Protein AF-A0A7K1B6E8-F1 (afdb_monomer)

Secondary structure (DSSP, 8-state):
---------EE-TTT--EEEE-SSSEEEEE-TTS-EEEEETTS-EEEES-----HHHHHHHTS--PPPTT---GGGTTS---

Solvent-accessible surface area (backbone atoms only — not comparable to full-atom values): 5200 Å² total; per-residue (Å²): 137,82,76,75,71,83,76,81,54,50,66,40,92,82,79,53,27,37,38,31,67,71,80,84,71,33,28,39,38,33,42,81,87,69,50,34,17,34,22,38,32,77,36,48,69,76,47,70,78,42,77,77,68,63,32,66,57,29,34,59,68,59,44,85,87,74,78,58,85,88,70,65,79,80,79,78,79,85,78,82,85,130

Mean predicted aligned error: 10.04 Å

Foldseek 3Di:
DDPPPPFDWDADPPQRWTWTDPPPLWIWTAGPVGWIWIAHLQQCTDDTDDRGDDSVSSVVNSDDPDDDPVPDPPPPPPPPDD

Radius of gyration: 17.8 Å; Cα contacts (8 Å, |Δi|>4): 130; chains: 1; bounding box: 36×51×34 Å

Nearest PDB structures (foldseek):
  4by2-assembly2_B  TM=6.864E-01  e=2.528E+00  Drosophila melanogaster
  4by2-assembly1_A  TM=6.792E-01  e=3.437E+00  Drosophila melanogaster
  4mpz-assembly1_A  TM=6.923E-01  e=4.672E+00  Drosophila melanogaster
  7sqc-assembly1_9D  TM=4.827E-01  e=1.210E+00  Chlamydomonas reinhardtii
  4bxr-assembly2_B  TM=5.469E-01  e=4.672E+00  Danio rerio

Structure (mmCIF, N/CA/C/O backbone):
data_AF-A0A7K1B6E8-F1
#
_entry.id   AF-A0A7K1B6E8-F1
#
loop_
_atom_site.group_PDB
_atom_site.id
_atom_site.type_symbol
_atom_site.label_atom_id
_atom_site.label_alt_id
_atom_site.label_comp_id
_atom_site.label_asym_id
_atom_site.label_entity_id
_atom_site.label_seq_id
_atom_site.pdbx_PDB_ins_code
_atom_site.Cartn_x
_atom_site.Cartn_y
_atom_site.Cartn_z
_atom_site.occupancy
_atom_site.B_iso_or_equiv
_atom_site.auth_seq_id
_atom_site.auth_comp_id
_atom_site.auth_asym_id
_atom_site.auth_atom_id
_atom_site.pdbx_PDB_model_num
ATOM 1 N N . MET A 1 1 ? -13.619 -25.591 -4.229 1.00 39.03 1 MET A N 1
ATOM 2 C CA . MET A 1 1 ? -12.199 -25.994 -4.068 1.00 39.03 1 MET A CA 1
ATOM 3 C C . MET A 1 1 ? -11.443 -24.692 -4.067 1.00 39.03 1 MET A C 1
ATOM 5 O O . MET A 1 1 ? -10.924 -24.263 -5.089 1.00 39.03 1 MET A O 1
ATOM 9 N N . ASP A 1 2 ? -11.548 -24.005 -2.944 1.00 40.19 2 ASP A N 1
ATOM 10 C CA . ASP A 1 2 ? -11.232 -22.595 -2.833 1.00 40.19 2 ASP A CA 1
ATOM 11 C C . ASP A 1 2 ? -9.802 -22.547 -2.328 1.00 40.19 2 ASP A C 1
ATOM 13 O O . ASP A 1 2 ? -9.507 -22.827 -1.168 1.00 40.19 2 ASP A O 1
ATOM 17 N N . GLY A 1 3 ? -8.892 -22.385 -3.287 1.00 41.16 3 GLY A N 1
ATOM 18 C CA . GLY A 1 3 ? -7.489 -22.168 -3.004 1.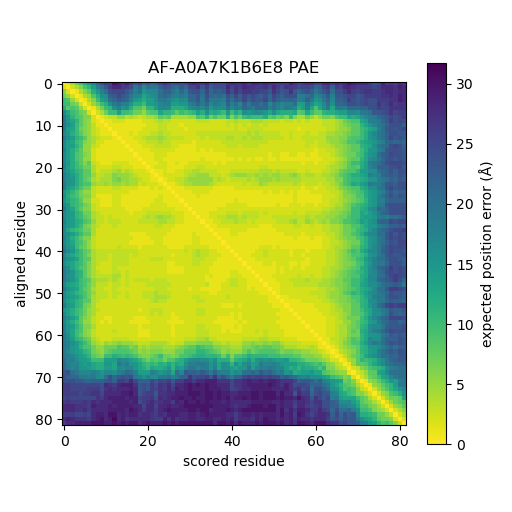00 41.16 3 GLY A CA 1
ATOM 19 C C . GLY A 1 3 ? -7.373 -20.847 -2.271 1.00 41.16 3 GLY A C 1
ATOM 20 O O . GLY A 1 3 ? -7.339 -19.802 -2.913 1.00 41.16 3 GLY A O 1
ATOM 21 N N . GLU A 1 4 ? -7.341 -20.917 -0.943 1.00 46.59 4 GLU A N 1
ATOM 22 C CA . GLU A 1 4 ? -6.849 -19.871 -0.056 1.00 46.59 4 GLU A CA 1
ATOM 23 C C . GLU A 1 4 ? -5.473 -19.468 -0.596 1.00 46.59 4 GLU A C 1
ATOM 25 O O . GLU A 1 4 ? -4.466 -20.145 -0.358 1.00 46.59 4 GLU A O 1
ATOM 30 N N . ALA A 1 5 ? -5.439 -18.437 -1.441 1.00 51.31 5 ALA A N 1
ATOM 31 C CA . ALA A 1 5 ? -4.196 -17.867 -1.909 1.00 51.31 5 ALA A CA 1
ATOM 32 C C . ALA A 1 5 ? -3.420 -17.526 -0.641 1.00 51.31 5 ALA A C 1
ATOM 34 O O . ALA A 1 5 ? -3.883 -16.719 0.161 1.00 51.31 5 ALA A O 1
ATOM 35 N N . LEU A 1 6 ? -2.293 -18.205 -0.418 1.00 51.19 6 LEU A N 1
ATOM 36 C CA . LEU A 1 6 ? -1.395 -17.930 0.694 1.00 51.19 6 LEU A CA 1
ATOM 37 C C . LEU A 1 6 ? -0.828 -16.521 0.468 1.00 51.19 6 LEU A C 1
ATOM 39 O O . LEU A 1 6 ? 0.255 -16.352 -0.094 1.00 51.19 6 LEU A O 1
ATOM 43 N N . MET A 1 7 ? -1.615 -15.503 0.813 1.00 56.28 7 MET A N 1
ATOM 44 C CA . MET A 1 7 ? -1.278 -14.097 0.676 1.00 56.28 7 MET A CA 1
ATOM 45 C C . MET A 1 7 ? -0.242 -13.779 1.751 1.00 56.28 7 MET A C 1
ATOM 47 O O 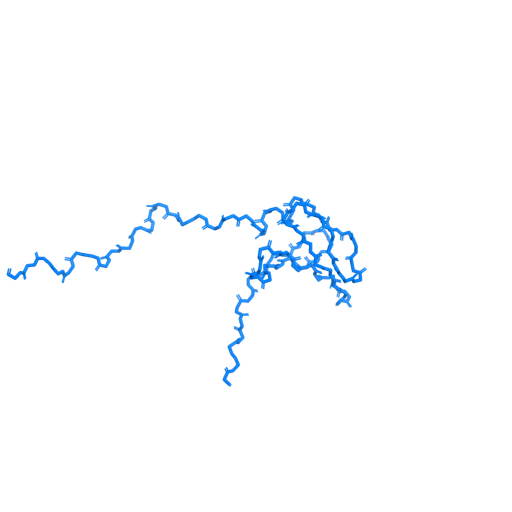. MET A 1 7 ? -0.534 -13.494 2.908 1.00 56.28 7 MET A O 1
ATOM 51 N N . LEU A 1 8 ? 1.025 -13.926 1.369 1.00 72.62 8 LEU A N 1
ATOM 52 C CA . LEU A 1 8 ? 2.168 -13.567 2.198 1.00 72.62 8 LEU A CA 1
ATOM 53 C C . LEU A 1 8 ? 2.327 -12.039 2.166 1.00 72.62 8 LEU A C 1
ATOM 55 O O . LEU A 1 8 ? 3.004 -11.495 1.290 1.00 72.62 8 LEU A O 1
ATOM 59 N N . GLY A 1 9 ? 1.665 -11.356 3.101 1.00 84.69 9 GLY A N 1
ATOM 60 C CA . GLY A 1 9 ? 1.766 -9.911 3.313 1.00 84.69 9 GLY A CA 1
ATOM 61 C C . GLY A 1 9 ? 2.826 -9.505 4.341 1.00 84.69 9 GLY A C 1
ATOM 62 O O . GLY A 1 9 ? 3.287 -10.308 5.151 1.00 84.69 9 GLY A O 1
ATOM 63 N N . THR A 1 10 ? 3.219 -8.231 4.319 1.00 93.81 10 THR A N 1
ATOM 64 C CA . THR A 1 10 ? 4.087 -7.617 5.340 1.00 93.81 10 THR A CA 1
ATOM 65 C C . THR A 1 10 ? 3.284 -6.624 6.165 1.00 93.81 10 THR A C 1
ATOM 67 O O . THR A 1 10 ? 2.577 -5.785 5.614 1.00 93.81 10 THR A O 1
ATOM 70 N N . ARG A 1 11 ? 3.395 -6.696 7.493 1.00 95.38 11 ARG A N 1
ATOM 71 C CA . ARG A 1 11 ? 2.711 -5.767 8.395 1.00 95.38 11 ARG A CA 1
ATOM 72 C C . ARG A 1 11 ? 3.611 -4.572 8.710 1.00 95.38 11 ARG A C 1
ATOM 74 O O . ARG A 1 11 ? 4.766 -4.751 9.091 1.00 95.38 11 ARG A O 1
ATOM 81 N N . HIS A 1 12 ? 3.082 -3.361 8.565 1.00 94.88 12 HIS A N 1
ATOM 82 C CA . HIS A 1 12 ? 3.807 -2.132 8.863 1.00 94.88 12 HIS A CA 1
ATOM 83 C C . HIS A 1 12 ? 4.126 -2.053 10.371 1.00 94.88 12 HIS A C 1
ATOM 85 O O . HIS A 1 12 ? 3.219 -2.212 11.189 1.00 94.88 12 HIS A O 1
ATOM 91 N N . PRO A 1 13 ? 5.376 -1.768 10.780 1.00 93.38 13 PRO A N 1
ATOM 92 C CA . PRO A 1 13 ? 5.792 -1.858 12.185 1.00 93.38 13 PRO A CA 1
ATOM 93 C C . PRO A 1 13 ? 5.156 -0.805 13.106 1.00 93.38 13 PRO A C 1
ATOM 95 O O . PRO A 1 13 ? 5.053 -1.036 14.303 1.00 93.38 13 PRO A O 1
ATOM 98 N N . PHE A 1 14 ? 4.740 0.344 12.564 1.00 93.44 14 PHE A N 1
ATOM 99 C CA . PHE A 1 14 ? 4.090 1.414 13.337 1.00 93.44 14 PHE A CA 1
ATOM 100 C C . PHE A 1 14 ? 2.555 1.383 13.266 1.00 93.44 14 PHE A C 1
ATOM 102 O O . PHE A 1 14 ? 1.892 1.279 14.290 1.00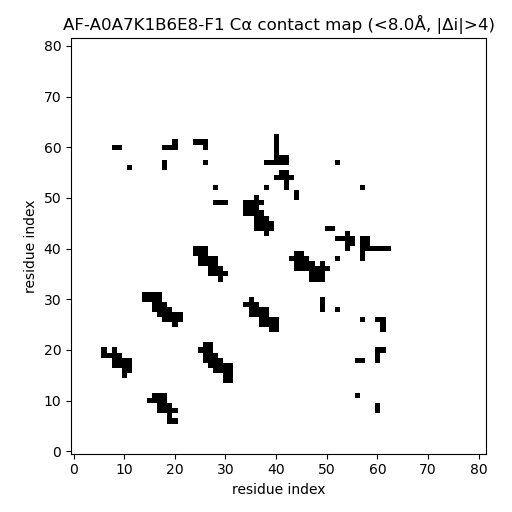 93.44 14 PHE A O 1
ATOM 109 N N . THR A 1 15 ? 1.977 1.455 12.062 1.00 94.06 15 THR A N 1
ATOM 110 C CA . THR A 1 15 ? 0.515 1.498 11.868 1.00 94.06 15 THR A CA 1
ATOM 111 C C . THR A 1 15 ? -0.163 0.132 11.943 1.00 94.06 15 THR A C 1
ATOM 113 O O . THR A 1 15 ? -1.383 0.061 12.041 1.00 94.06 15 THR A O 1
ATOM 116 N N . HIS A 1 16 ? 0.603 -0.962 11.872 1.00 95.12 16 HIS A N 1
ATOM 117 C CA . HIS A 1 16 ? 0.098 -2.333 11.767 1.00 95.12 16 HIS A CA 1
ATOM 118 C C . HIS A 1 16 ? -0.780 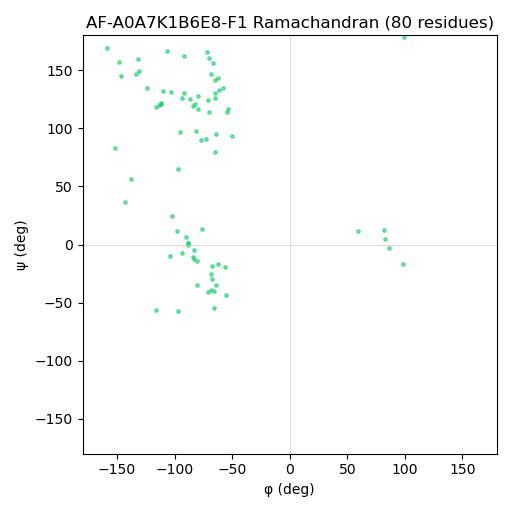-2.623 10.540 1.00 95.12 16 HIS A C 1
ATOM 120 O O . HIS A 1 16 ? -1.376 -3.702 10.472 1.00 95.12 16 HIS A O 1
ATOM 126 N N . ALA A 1 17 ? -0.821 -1.718 9.561 1.00 96.25 17 ALA A N 1
ATOM 127 C CA . ALA A 1 17 ? -1.469 -1.964 8.283 1.00 96.25 17 ALA A CA 1
ATOM 128 C C . ALA A 1 17 ? -0.782 -3.122 7.539 1.00 96.25 17 ALA A C 1
ATOM 130 O O . ALA A 1 17 ? 0.439 -3.297 7.615 1.00 96.25 17 ALA A O 1
ATOM 131 N N . LEU A 1 18 ? -1.570 -3.936 6.849 1.00 96.19 18 LEU A N 1
ATOM 132 C CA . LEU A 1 18 ? -1.126 -5.095 6.086 1.00 96.19 18 LEU A CA 1
ATOM 133 C C . LEU A 1 18 ? -0.895 -4.694 4.628 1.00 96.19 18 LEU A C 1
ATOM 135 O O . LEU A 1 18 ? -1.784 -4.130 4.005 1.00 96.19 18 LEU A O 1
ATOM 139 N N . TYR A 1 19 ? 0.297 -4.980 4.108 1.00 96.31 19 TYR A N 1
ATOM 140 C CA . TYR A 1 19 ? 0.701 -4.682 2.736 1.00 96.31 19 TYR A CA 1
ATOM 141 C C . TYR A 1 19 ? 0.859 -5.986 1.962 1.00 96.3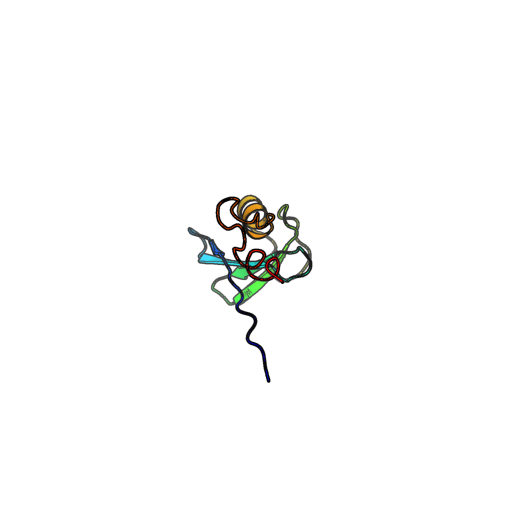1 19 TYR A C 1
ATOM 143 O O . TYR A 1 19 ? 1.689 -6.831 2.315 1.00 96.31 19 TYR A O 1
ATOM 151 N N . GLU A 1 20 ? 0.099 -6.130 0.884 1.00 94.62 20 GLU A N 1
ATOM 152 C CA . GLU A 1 20 ? -0.006 -7.364 0.108 1.00 94.62 20 GLU A CA 1
ATOM 153 C C . GLU A 1 20 ? 0.109 -7.094 -1.389 1.00 94.62 20 GLU A C 1
ATOM 155 O O . GLU A 1 20 ? -0.331 -6.063 -1.890 1.00 94.62 20 GLU A O 1
ATOM 160 N N . ARG A 1 21 ? 0.700 -8.038 -2.128 1.00 93.81 21 ARG A N 1
ATOM 161 C CA . ARG A 1 21 ? 0.675 -8.010 -3.595 1.00 93.81 21 ARG A CA 1
ATOM 162 C C . ARG A 1 21 ? -0.667 -8.546 -4.065 1.00 93.81 21 ARG A C 1
ATOM 164 O O . ARG A 1 21 ? -1.025 -9.662 -3.706 1.00 93.81 21 ARG A O 1
ATOM 171 N N . ASP A 1 22 ? -1.349 -7.798 -4.921 1.00 89.62 22 ASP A N 1
ATOM 172 C CA . ASP A 1 22 ? -2.660 -8.215 -5.432 1.00 89.62 22 ASP A CA 1
ATOM 173 C C . ASP A 1 22 ? -2.570 -9.175 -6.638 1.00 89.62 22 ASP A C 1
ATOM 175 O O . ASP A 1 22 ? -3.556 -9.779 -7.042 1.00 89.62 22 ASP A O 1
ATOM 179 N N . GLY A 1 23 ? -1.369 -9.338 -7.201 1.00 85.94 23 GLY A N 1
ATOM 180 C CA . GLY A 1 23 ? -1.103 -10.182 -8.371 1.00 85.94 23 GLY A CA 1
ATOM 181 C C . GLY A 1 23 ? -1.036 -9.417 -9.696 1.00 85.94 23 GLY A C 1
ATOM 182 O O . GLY A 1 23 ? -0.422 -9.909 -10.639 1.00 85.94 23 GLY A O 1
ATOM 183 N N . GLU A 1 24 ? -1.540 -8.182 -9.756 1.00 86.69 24 GLU A N 1
ATOM 184 C CA . GLU A 1 24 ? -1.518 -7.325 -10.954 1.00 86.69 24 GLU A CA 1
ATOM 185 C C . GLU A 1 24 ? -0.361 -6.305 -10.941 1.00 86.69 24 GLU A C 1
ATOM 187 O O . GLU A 1 24 ? -0.312 -5.361 -11.733 1.00 86.69 24 GLU A O 1
ATOM 192 N N . GLY A 1 25 ? 0.590 -6.476 -10.018 1.00 88.94 25 GLY A N 1
ATOM 193 C CA . GLY A 1 25 ? 1.703 -5.547 -9.811 1.00 88.94 25 GLY A CA 1
ATOM 194 C C . GLY A 1 25 ? 1.344 -4.324 -8.960 1.00 88.94 25 GLY A C 1
ATOM 195 O O . GLY A 1 25 ? 2.130 -3.372 -8.905 1.00 88.94 25 GLY A O 1
ATOM 196 N N . ASN A 1 26 ?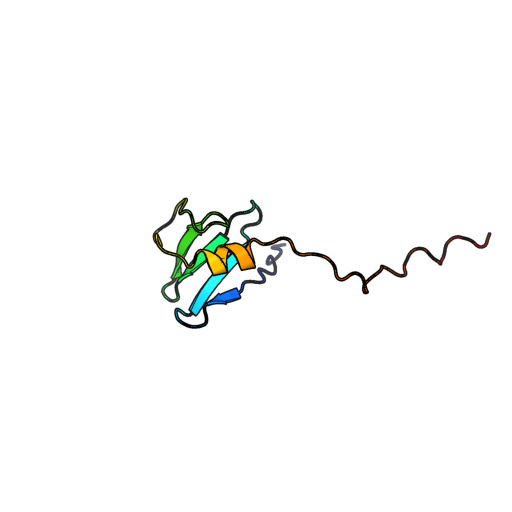 0.188 -4.349 -8.292 1.00 95.12 26 ASN A N 1
ATOM 197 C CA . ASN A 1 26 ? -0.230 -3.340 -7.327 1.00 95.12 26 ASN A CA 1
ATOM 198 C C . ASN A 1 26 ? -0.147 -3.892 -5.895 1.00 95.12 26 ASN A C 1
ATOM 200 O O . ASN A 1 26 ? 0.025 -5.094 -5.666 1.00 95.12 26 ASN A O 1
ATOM 204 N N . ILE A 1 27 ? -0.240 -2.976 -4.934 1.00 96.12 27 ILE A N 1
ATOM 205 C CA . ILE A 1 27 ? -0.192 -3.239 -3.501 1.00 96.12 27 ILE A CA 1
ATOM 206 C C . ILE A 1 27 ? -1.561 -2.956 -2.904 1.00 96.12 27 ILE A C 1
ATOM 208 O O . ILE A 1 27 ? -2.062 -1.837 -3.015 1.00 96.12 27 ILE A O 1
ATOM 212 N N . LEU A 1 28 ? -2.154 -3.959 -2.270 1.00 96.69 28 LEU A N 1
ATOM 213 C CA . LEU A 1 28 ? -3.310 -3.790 -1.407 1.00 96.69 28 LEU A CA 1
ATOM 214 C C . LEU A 1 28 ? -2.809 -3.445 -0.004 1.00 96.69 28 LEU A C 1
ATOM 216 O O . LEU A 1 28 ? -1.979 -4.163 0.555 1.00 96.69 28 LEU A O 1
ATOM 220 N N . VAL A 1 29 ? -3.286 -2.330 0.540 1.00 96.75 29 VAL A N 1
ATOM 221 C CA . VAL A 1 29 ? -2.987 -1.891 1.903 1.00 96.75 29 VAL A CA 1
ATOM 222 C C . VAL A 1 29 ? -4.273 -1.950 2.706 1.00 96.75 29 VAL A C 1
ATOM 224 O O . VAL A 1 29 ? -5.232 -1.263 2.360 1.00 96.75 29 VAL A O 1
ATOM 227 N N . THR A 1 30 ? -4.283 -2.752 3.766 1.00 96.94 30 THR A N 1
ATOM 228 C CA . THR A 1 30 ? -5.435 -2.934 4.654 1.00 96.94 30 THR A CA 1
ATOM 229 C C . THR A 1 30 ? -5.089 -2.428 6.048 1.00 96.94 30 THR A C 1
ATOM 231 O O . THR A 1 30 ? -4.172 -2.932 6.698 1.00 96.94 30 THR A O 1
ATOM 234 N N . GLU A 1 31 ? -5.812 -1.418 6.514 1.00 96.56 31 GLU A N 1
ATOM 235 C CA . GLU A 1 31 ? -5.677 -0.852 7.853 1.00 96.56 31 GLU A CA 1
ATOM 236 C C . GLU A 1 31 ? -6.222 -1.810 8.922 1.00 96.56 31 GLU A C 1
ATOM 238 O O . GLU A 1 31 ? -6.941 -2.773 8.648 1.00 96.56 31 GLU A O 1
ATOM 243 N N . THR A 1 32 ? -5.889 -1.547 10.185 1.00 94.81 32 THR A N 1
ATOM 244 C CA . THR A 1 32 ? -6.335 -2.401 11.301 1.00 94.81 32 THR A CA 1
ATOM 245 C C . THR A 1 32 ? -7.844 -2.356 11.553 1.00 94.81 32 THR A C 1
ATOM 247 O O . THR A 1 32 ? -8.379 -3.266 12.182 1.00 94.81 32 THR A O 1
ATOM 250 N N . ASP A 1 33 ? -8.528 -1.332 11.043 1.00 94.44 33 ASP A N 1
ATOM 251 C CA . ASP A 1 33 ? -9.985 -1.180 11.085 1.00 94.44 33 ASP A CA 1
ATOM 252 C C . ASP A 1 33 ? -10.706 -1.843 9.895 1.00 94.44 33 ASP A C 1
ATOM 254 O O . ASP A 1 33 ? -11.931 -1.781 9.806 1.00 94.44 33 ASP A O 1
ATOM 258 N N . GLY A 1 34 ? -9.961 -2.497 8.996 1.00 93.56 34 GLY A N 1
ATOM 259 C CA . GLY A 1 34 ? -10.493 -3.213 7.838 1.00 93.56 34 GLY A CA 1
ATOM 260 C C . GLY A 1 34 ? -10.712 -2.348 6.596 1.00 93.56 34 GLY A C 1
ATOM 261 O O . GLY A 1 34 ? -11.064 -2.891 5.547 1.00 93.56 34 GLY A O 1
ATOM 262 N N . ARG A 1 35 ? -10.474 -1.031 6.664 1.00 96.88 35 ARG A N 1
ATOM 263 C CA . ARG A 1 35 ? -10.459 -0.190 5.462 1.00 96.88 35 ARG A CA 1
ATOM 264 C C . ARG A 1 35 ? -9.260 -0.549 4.600 1.00 96.88 35 ARG A C 1
ATOM 266 O O . ARG A 1 35 ? -8.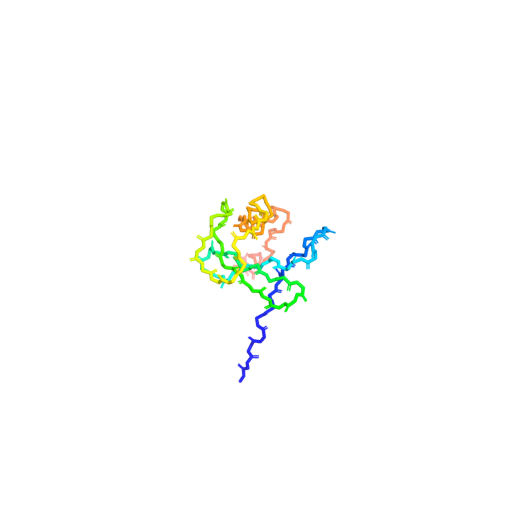188 -0.872 5.109 1.00 96.88 35 ARG A O 1
ATOM 273 N N . TRP A 1 36 ? -9.423 -0.443 3.289 1.00 97.25 36 TRP A N 1
ATOM 274 C CA . TRP A 1 36 ? -8.372 -0.791 2.343 1.00 97.25 36 TRP A CA 1
ATOM 275 C C . TRP A 1 36 ? -8.162 0.291 1.286 1.00 97.25 36 TRP A C 1
ATOM 277 O O . TRP A 1 36 ? -9.029 1.133 1.031 1.00 97.25 36 TRP A O 1
ATOM 287 N N . GLY A 1 37 ? -6.988 0.261 0.667 1.00 97.31 37 GLY A N 1
ATOM 288 C CA . GLY A 1 37 ? -6.641 1.061 -0.499 1.00 97.31 37 GLY A CA 1
ATOM 289 C C . GLY A 1 37 ? -5.695 0.295 -1.410 1.00 97.31 37 GLY A C 1
ATOM 290 O O . GLY A 1 37 ? -4.857 -0.476 -0.938 1.00 97.31 37 GLY A O 1
ATOM 291 N N . ARG A 1 38 ? -5.825 0.489 -2.724 1.00 97.88 38 ARG A N 1
ATOM 292 C CA . ARG A 1 38 ? -4.917 -0.093 -3.715 1.00 97.88 38 ARG A CA 1
ATOM 293 C C . ARG A 1 38 ? -3.953 0.965 -4.224 1.00 97.88 38 ARG A C 1
ATOM 295 O O . ARG A 1 38 ? -4.353 2.063 -4.610 1.00 97.88 38 ARG A O 1
ATOM 302 N N . PHE A 1 39 ? -2.675 0.614 -4.240 1.00 97.81 39 PHE A N 1
ATOM 303 C CA . PHE A 1 39 ? -1.575 1.512 -4.550 1.00 97.81 39 PHE A CA 1
ATOM 304 C C . PHE A 1 39 ? -0.648 0.891 -5.590 1.00 97.81 39 PHE A C 1
ATOM 306 O O . PHE A 1 39 ? -0.455 -0.320 -5.661 1.00 97.81 39 PHE A O 1
ATOM 313 N N . ARG A 1 40 ? -0.019 1.729 -6.405 1.00 96.25 40 ARG A N 1
ATOM 314 C CA . ARG A 1 40 ? 1.124 1.330 -7.228 1.00 96.25 40 ARG A CA 1
ATOM 315 C C . ARG A 1 40 ? 2.341 1.087 -6.326 1.00 96.25 40 ARG A C 1
ATOM 317 O O . ARG A 1 40 ? 2.445 1.650 -5.240 1.00 96.25 40 ARG A O 1
ATOM 324 N N . LYS A 1 41 ? 3.338 0.344 -6.816 1.00 95.00 41 LYS A N 1
ATOM 325 C CA . LYS A 1 41 ? 4.615 0.116 -6.102 1.00 95.00 41 LYS A CA 1
ATOM 326 C C . LYS A 1 41 ? 5.378 1.392 -5.703 1.00 95.00 41 LYS A C 1
ATOM 328 O O . LYS A 1 41 ? 6.248 1.331 -4.852 1.00 95.00 41 LYS A O 1
ATOM 333 N N . ASN A 1 42 ? 5.094 2.532 -6.335 1.00 94.44 42 ASN A N 1
ATOM 334 C CA . ASN A 1 42 ? 5.678 3.834 -5.991 1.00 94.44 42 ASN A CA 1
ATOM 335 C C . ASN A 1 42 ? 4.853 4.606 -4.939 1.00 94.44 42 ASN A C 1
ATOM 337 O O . ASN A 1 42 ? 5.140 5.773 -4.693 1.00 94.44 42 ASN A O 1
ATOM 341 N N . GLY A 1 43 ? 3.813 3.990 -4.366 1.00 95.12 43 GLY A N 1
ATOM 342 C CA . GLY A 1 43 ? 2.914 4.606 -3.389 1.00 95.12 43 GLY A CA 1
ATOM 343 C C . GLY A 1 43 ? 1.798 5.462 -3.991 1.00 95.12 43 GLY A C 1
ATOM 344 O O . GLY A 1 43 ? 1.042 6.074 -3.244 1.00 95.12 43 GLY A O 1
ATOM 345 N N . GLN A 1 44 ? 1.649 5.519 -5.319 1.00 97.06 44 GLN A N 1
ATOM 346 C CA . GLN A 1 44 ? 0.544 6.257 -5.930 1.00 97.06 44 GLN A CA 1
ATOM 347 C C . GLN A 1 44 ? -0.788 5.532 -5.696 1.00 97.06 44 GLN A C 1
ATOM 349 O O . GLN A 1 44 ? -0.935 4.370 -6.076 1.00 97.06 44 GLN A O 1
ATOM 354 N N . TRP A 1 45 ? -1.759 6.232 -5.111 1.00 98.00 45 TRP A N 1
ATOM 355 C CA . TRP A 1 45 ? -3.112 5.724 -4.880 1.00 98.00 45 TRP A CA 1
ATOM 356 C C . TRP A 1 45 ? -3.865 5.453 -6.192 1.00 98.00 45 TRP A C 1
ATOM 358 O O . TRP A 1 45 ? -3.736 6.209 -7.159 1.00 98.00 45 TRP A O 1
ATOM 368 N N . ILE A 1 46 ? -4.648 4.372 -6.212 1.00 97.38 46 ILE A N 1
ATOM 369 C CA . ILE A 1 46 ? -5.481 3.943 -7.343 1.00 97.38 46 ILE A CA 1
ATOM 370 C C . ILE A 1 46 ? -6.960 3.989 -6.949 1.00 97.38 46 ILE A C 1
ATOM 372 O O . ILE A 1 46 ? -7.753 4.638 -7.626 1.00 97.38 46 ILE A O 1
ATOM 376 N N . GLU A 1 47 ? -7.330 3.291 -5.874 1.00 97.56 47 GLU A N 1
ATOM 377 C CA . GLU A 1 47 ? -8.720 3.118 -5.439 1.00 97.56 47 GLU A CA 1
ATOM 378 C C . GLU A 1 47 ? -8.809 2.740 -3.949 1.00 97.56 47 GLU A C 1
ATOM 380 O O . GLU A 1 47 ? -7.802 2.415 -3.319 1.00 97.56 47 GLU A O 1
ATOM 385 N N . GLY A 1 48 ? -10.022 2.776 -3.393 1.00 96.56 48 GLY A N 1
ATOM 386 C CA . GLY A 1 48 ? -10.313 2.420 -2.002 1.00 96.56 48 GLY A CA 1
ATOM 387 C C . GLY A 1 48 ? -10.444 3.615 -1.053 1.00 96.56 48 GLY A C 1
ATOM 388 O O . GLY A 1 48 ? -10.331 4.780 -1.438 1.00 96.56 48 GLY A O 1
ATOM 389 N N . GLU A 1 49 ? -10.730 3.309 0.207 1.00 97.56 49 GLU A N 1
ATOM 390 C CA . GLU A 1 49 ? -10.987 4.292 1.265 1.00 97.56 49 GLU A CA 1
ATOM 391 C C . GLU A 1 49 ? -9.691 4.861 1.845 1.00 97.56 49 GLU A C 1
ATOM 393 O O . GLU A 1 49 ? -9.617 6.041 2.195 1.00 97.56 49 GLU A O 1
ATOM 398 N N . VAL A 1 50 ? -8.655 4.024 1.929 1.00 96.50 50 VAL A N 1
ATOM 399 C CA . VAL A 1 50 ? -7.328 4.419 2.403 1.00 96.50 50 VAL A CA 1
ATOM 400 C C . VAL A 1 50 ? -6.602 5.117 1.259 1.00 96.50 50 VAL A C 1
ATOM 402 O O . VAL A 1 50 ? -6.355 4.521 0.212 1.00 96.50 50 VAL A O 1
ATOM 405 N N . ARG A 1 51 ? -6.281 6.401 1.449 1.00 96.62 51 ARG A N 1
ATOM 406 C CA . ARG A 1 51 ? -5.633 7.254 0.432 1.00 96.62 51 ARG A CA 1
ATOM 407 C C . ARG A 1 51 ? -4.151 7.501 0.668 1.00 96.62 51 ARG A C 1
ATOM 409 O O . ARG A 1 51 ? -3.479 8.034 -0.210 1.00 96.62 51 ARG A O 1
ATOM 416 N N . GLU A 1 52 ? -3.652 7.107 1.830 1.00 94.44 52 GLU A N 1
ATOM 417 C CA . GLU A 1 52 ? -2.269 7.299 2.242 1.00 94.44 52 GLU A CA 1
ATOM 418 C C . GLU A 1 52 ? -1.662 5.943 2.593 1.00 94.44 52 GLU A C 1
ATOM 420 O O . GLU A 1 52 ? -2.286 5.132 3.271 1.00 94.44 52 GLU A O 1
ATOM 425 N N . ALA A 1 53 ? -0.451 5.694 2.107 1.00 95.81 53 ALA A N 1
ATOM 426 C CA . ALA A 1 53 ? 0.329 4.499 2.396 1.00 95.81 53 ALA A CA 1
ATOM 427 C C . ALA A 1 53 ? 1.816 4.861 2.384 1.00 95.81 53 ALA A C 1
ATOM 429 O O . ALA A 1 53 ? 2.211 5.840 1.747 1.00 95.81 53 ALA A O 1
ATOM 430 N N . ASP A 1 54 ? 2.649 4.066 3.057 1.00 95.69 54 ASP A N 1
ATOM 431 C CA . ASP A 1 54 ? 4.099 4.243 3.016 1.00 95.69 54 ASP A CA 1
ATOM 432 C C . ASP A 1 54 ? 4.627 3.843 1.617 1.00 95.69 54 ASP A C 1
ATOM 434 O O . ASP A 1 54 ? 4.563 2.664 1.243 1.00 95.69 54 ASP A O 1
ATOM 438 N N . PRO A 1 55 ? 5.168 4.790 0.823 1.00 95.25 55 PRO A N 1
ATOM 439 C CA . PRO A 1 55 ? 5.641 4.505 -0.529 1.00 95.25 55 PRO A CA 1
ATOM 440 C C . PRO A 1 55 ? 6.873 3.591 -0.550 1.00 95.25 55 PRO A C 1
ATOM 442 O O . PRO A 1 55 ? 7.049 2.828 -1.503 1.00 95.25 55 PRO A O 1
ATOM 445 N N . HIS A 1 56 ? 7.720 3.627 0.483 1.00 95.06 56 HIS A N 1
ATOM 446 C CA . HIS A 1 56 ? 8.879 2.744 0.591 1.00 95.06 56 HIS A CA 1
ATOM 447 C C . HIS A 1 56 ? 8.447 1.308 0.880 1.00 95.06 56 HIS A C 1
ATOM 449 O O . HIS A 1 56 ? 8.984 0.379 0.273 1.00 95.06 56 HIS A O 1
ATOM 455 N N . LEU A 1 57 ? 7.454 1.113 1.752 1.00 95.25 57 LEU A N 1
ATOM 456 C CA . LEU A 1 57 ? 6.929 -0.221 2.037 1.00 95.25 57 LEU A CA 1
ATOM 457 C C . LEU A 1 57 ? 6.176 -0.795 0.830 1.00 95.25 57 LEU A C 1
ATOM 459 O O . LEU A 1 57 ? 6.373 -1.964 0.497 1.00 95.25 57 LEU A O 1
ATOM 463 N N . CYS A 1 58 ? 5.411 0.030 0.104 1.00 95.00 58 CYS A N 1
ATOM 464 C CA . CYS A 1 58 ? 4.839 -0.344 -1.194 1.00 95.00 58 CYS A CA 1
ATOM 465 C C . CYS A 1 58 ? 5.920 -0.807 -2.182 1.00 95.00 58 CYS A C 1
ATOM 467 O O . CYS A 1 58 ? 5.754 -1.823 -2.860 1.00 95.00 58 CYS A O 1
ATOM 469 N N . GLY A 1 59 ? 7.045 -0.092 -2.241 1.00 93.75 59 GLY A N 1
ATOM 470 C CA . GLY A 1 59 ? 8.178 -0.450 -3.091 1.00 93.75 59 GLY A CA 1
ATOM 471 C C . GLY A 1 59 ? 8.844 -1.761 -2.679 1.00 93.75 59 GLY A C 1
ATOM 472 O O . GLY A 1 59 ? 9.179 -2.571 -3.541 1.00 93.75 59 GLY A O 1
ATOM 473 N N . TRP A 1 60 ? 8.995 -2.002 -1.375 1.00 92.69 60 TRP A N 1
ATOM 474 C CA . TRP A 1 60 ? 9.558 -3.245 -0.846 1.00 92.69 60 TRP A CA 1
ATOM 475 C C . TRP A 1 60 ? 8.647 -4.434 -1.162 1.00 92.69 60 TRP A C 1
ATOM 477 O O . TRP A 1 60 ? 9.082 -5.399 -1.794 1.00 92.69 60 TRP A O 1
ATOM 487 N N . VAL A 1 61 ? 7.369 -4.357 -0.789 1.00 93.25 61 VAL A N 1
ATOM 488 C CA . VAL A 1 61 ? 6.402 -5.439 -1.019 1.00 93.25 61 VAL A CA 1
ATOM 489 C C . VAL A 1 61 ? 6.177 -5.667 -2.516 1.00 93.25 61 VAL A C 1
ATOM 491 O O . VAL A 1 61 ? 6.052 -6.806 -2.957 1.00 93.25 61 VAL A O 1
ATOM 494 N N . GLY A 1 62 ? 6.199 -4.614 -3.331 1.00 90.94 62 GLY A N 1
ATOM 495 C CA . GLY A 1 62 ? 6.044 -4.698 -4.787 1.00 90.94 62 GLY A CA 1
ATOM 496 C C . GLY A 1 62 ? 7.322 -5.027 -5.552 1.00 90.94 62 GLY A C 1
ATOM 497 O O . GLY A 1 62 ? 7.282 -5.166 -6.776 1.00 90.94 62 GLY A O 1
ATOM 498 N N . GLY A 1 63 ? 8.457 -5.119 -4.860 1.00 87.44 63 GLY A N 1
ATOM 499 C CA . GLY A 1 63 ? 9.754 -5.384 -5.463 1.00 87.44 63 GLY A CA 1
ATOM 500 C C . GLY A 1 63 ? 9.853 -6.794 -6.061 1.00 87.44 63 GLY A C 1
ATOM 501 O O . GLY A 1 63 ? 9.134 -7.707 -5.641 1.00 87.44 63 GLY A O 1
ATOM 502 N N . PRO A 1 64 ? 10.753 -7.000 -7.042 1.00 83.38 64 PRO A N 1
ATOM 503 C CA . PRO A 1 64 ? 10.980 -8.314 -7.627 1.00 83.38 64 PRO A CA 1
ATOM 504 C C . PRO A 1 64 ? 11.471 -9.304 -6.565 1.00 83.38 64 PRO A C 1
ATOM 506 O O . PRO A 1 64 ? 12.406 -9.021 -5.815 1.00 83.38 64 PRO A O 1
ATOM 509 N N . VAL A 1 65 ? 10.872 -10.495 -6.538 1.00 77.25 65 VAL A N 1
ATOM 510 C CA . VAL A 1 65 ? 11.379 -11.615 -5.742 1.00 77.25 65 VAL A CA 1
ATOM 511 C C . VAL A 1 65 ? 12.504 -12.267 -6.537 1.00 77.25 65 VAL A C 1
ATOM 513 O O . VAL A 1 65 ? 12.263 -13.039 -7.462 1.00 77.25 65 VAL A O 1
ATOM 516 N N . ILE A 1 66 ? 13.744 -11.907 -6.213 1.00 76.75 66 ILE A N 1
ATOM 517 C CA . ILE A 1 66 ? 14.918 -12.480 -6.869 1.00 76.75 66 ILE A CA 1
ATOM 518 C C . ILE A 1 66 ? 15.255 -13.803 -6.182 1.00 76.75 66 ILE A C 1
ATOM 520 O O . ILE A 1 66 ? 15.540 -13.840 -4.984 1.00 76.75 66 ILE A O 1
ATOM 524 N N . GLY A 1 67 ? 15.212 -14.893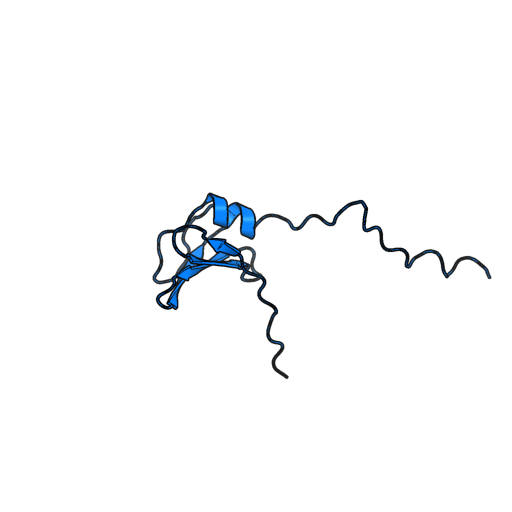 -6.951 1.00 70.56 67 GLY A N 1
ATOM 525 C CA . GLY A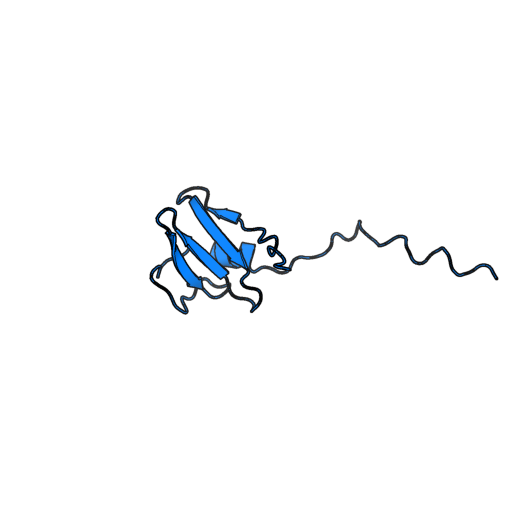 1 67 ? 15.621 -16.214 -6.485 1.00 70.56 67 GLY A CA 1
ATOM 526 C C . GLY A 1 67 ? 17.070 -16.197 -5.999 1.00 70.56 67 GLY A C 1
ATOM 527 O O . GLY A 1 67 ? 17.953 -15.621 -6.634 1.00 70.56 67 GLY A O 1
ATOM 528 N N . ASN A 1 68 ? 17.320 -16.819 -4.849 1.00 76.44 68 ASN A N 1
ATOM 529 C CA . ASN A 1 68 ? 18.662 -16.900 -4.294 1.00 76.44 68 ASN A CA 1
ATOM 530 C C . ASN A 1 68 ? 19.561 -17.738 -5.215 1.00 76.44 68 ASN A C 1
ATOM 532 O O . ASN A 1 68 ? 19.264 -18.900 -5.475 1.00 76.44 68 ASN A O 1
ATOM 536 N N . HIS A 1 69 ? 20.701 -17.191 -5.634 1.00 69.88 69 HIS A N 1
ATOM 537 C CA . HIS A 1 69 ? 21.635 -17.872 -6.538 1.00 69.88 69 HIS A CA 1
ATOM 538 C C . HIS A 1 69 ? 22.228 -19.177 -5.963 1.00 69.88 69 HIS A C 1
ATOM 540 O O . HIS A 1 69 ? 22.789 -19.977 -6.706 1.00 69.88 69 HIS A O 1
ATOM 546 N N . ARG A 1 70 ? 22.147 -19.395 -4.639 1.00 66.81 70 ARG A N 1
ATOM 547 C CA . ARG A 1 70 ? 22.561 -20.658 -3.994 1.00 66.81 70 ARG A CA 1
ATOM 548 C C . ARG A 1 70 ? 21.492 -21.748 -4.033 1.00 66.81 70 ARG A C 1
ATOM 550 O O . ARG A 1 70 ? 21.797 -22.890 -3.716 1.00 66.81 70 ARG A O 1
ATOM 557 N N . LEU A 1 71 ? 20.257 -21.407 -4.390 1.00 60.66 71 LEU A N 1
ATOM 558 C CA . LEU A 1 71 ? 19.172 -22.357 -4.609 1.00 60.66 71 LEU A CA 1
ATOM 559 C C . LEU A 1 71 ? 19.084 -22.634 -6.114 1.00 60.66 71 LEU A C 1
ATOM 561 O O . LEU A 1 71 ? 18.129 -22.246 -6.776 1.00 60.66 71 LEU A O 1
ATOM 565 N N . VAL A 1 72 ? 20.129 -23.247 -6.671 1.00 56.28 72 VAL A N 1
ATOM 566 C CA . VAL A 1 72 ? 20.063 -23.844 -8.009 1.00 56.28 72 VAL A CA 1
ATOM 567 C C . VAL A 1 72 ? 19.436 -25.228 -7.881 1.00 56.28 72 VAL A C 1
ATOM 569 O O . VAL A 1 72 ? 19.911 -26.075 -7.125 1.00 56.28 72 VAL A O 1
ATOM 572 N N . ASP A 1 73 ? 18.325 -25.412 -8.582 1.00 53.09 73 ASP A N 1
ATOM 573 C CA . ASP A 1 73 ? 17.541 -26.639 -8.642 1.00 53.09 73 ASP A CA 1
ATOM 574 C C . ASP A 1 73 ? 18.425 -27.842 -9.039 1.00 53.09 73 ASP A C 1
ATOM 576 O O . ASP A 1 73 ? 19.009 -27.881 -10.122 1.00 53.09 73 ASP A O 1
ATOM 580 N N . GLN A 1 74 ? 18.572 -28.826 -8.143 1.00 49.69 74 GLN A N 1
ATOM 581 C CA . GLN A 1 74 ? 19.394 -30.026 -8.370 1.00 49.69 74 GLN A CA 1
ATOM 582 C C . GLN A 1 74 ? 18.727 -31.063 -9.297 1.00 49.69 74 GLN A C 1
ATOM 584 O O . GLN A 1 74 ? 19.175 -32.210 -9.368 1.00 49.69 74 GLN A O 1
ATOM 589 N N . GLN A 1 75 ? 17.650 -30.722 -10.011 1.00 47.97 75 GLN A N 1
ATOM 590 C CA . GLN A 1 75 ? 16.819 -31.726 -10.675 1.00 47.97 75 GLN A CA 1
ATOM 591 C C . GLN A 1 75 ? 17.269 -32.089 -12.105 1.00 47.97 75 GLN A C 1
ATOM 593 O O . GLN A 1 75 ? 16.685 -32.986 -12.714 1.00 47.97 75 GLN A O 1
ATOM 598 N N . GLN A 1 76 ? 18.358 -31.505 -12.626 1.00 49.22 76 GLN A N 1
ATOM 599 C CA . GLN A 1 76 ? 18.835 -31.780 -13.994 1.00 49.22 76 GLN A CA 1
ATOM 600 C C . GLN A 1 76 ? 19.916 -32.882 -14.125 1.00 49.22 76 GLN A C 1
ATOM 602 O O . GLN A 1 76 ? 20.197 -33.316 -15.239 1.00 49.22 76 GLN A O 1
ATOM 607 N N . THR A 1 77 ? 20.471 -33.426 -13.032 1.00 46.25 77 THR A N 1
ATOM 608 C CA . THR A 1 77 ? 21.583 -34.415 -13.100 1.00 46.25 77 THR A CA 1
ATOM 609 C C . THR A 1 77 ? 21.145 -35.889 -13.217 1.00 46.25 77 THR A C 1
ATOM 611 O O . THR A 1 77 ? 21.981 -36.775 -13.328 1.00 46.25 77 THR A O 1
ATOM 614 N N . ARG A 1 78 ? 19.844 -36.214 -13.249 1.00 51.47 78 ARG A N 1
ATOM 615 C CA . ARG A 1 78 ? 19.362 -37.620 -13.298 1.00 51.47 78 ARG A CA 1
ATOM 616 C C . ARG A 1 78 ? 18.882 -38.119 -14.670 1.00 51.47 78 ARG A C 1
ATOM 618 O O . ARG A 1 78 ? 18.057 -39.027 -14.724 1.00 51.47 78 ARG A O 1
ATOM 625 N N . ARG A 1 79 ? 19.337 -37.533 -15.783 1.00 52.00 79 ARG A N 1
ATOM 626 C CA . ARG A 1 79 ? 18.968 -37.998 -17.141 1.00 52.00 79 ARG A CA 1
ATOM 627 C C . ARG A 1 79 ? 20.104 -37.903 -18.165 1.00 52.00 79 ARG A C 1
ATOM 629 O O . ARG A 1 79 ? 19.852 -37.566 -19.316 1.00 52.00 79 ARG A O 1
ATOM 636 N N . GLN A 1 80 ? 21.342 -38.161 -17.758 1.00 54.50 80 GLN A N 1
ATOM 637 C CA . GLN A 1 80 ? 22.468 -38.270 -18.692 1.00 54.50 80 GLN A CA 1
ATOM 638 C C . GLN A 1 80 ? 23.367 -39.448 -18.310 1.00 54.50 80 GLN A C 1
ATOM 640 O O . GLN A 1 80 ? 24.538 -39.259 -18.047 1.00 54.50 80 GLN A O 1
ATOM 645 N N . ASP A 1 81 ? 22.788 -40.645 -18.234 1.00 48.16 81 ASP A N 1
ATOM 646 C CA . ASP A 1 81 ? 23.520 -41.918 -18.256 1.00 48.16 81 ASP A CA 1
ATOM 647 C C . ASP A 1 81 ? 22.571 -42.968 -18.858 1.00 48.16 81 ASP A C 1
ATOM 649 O O . ASP A 1 81 ? 21.825 -43.647 -18.146 1.00 48.16 81 ASP A O 1
ATOM 653 N N . ALA A 1 82 ? 22.520 -43.009 -20.189 1.00 39.84 82 ALA A N 1
ATOM 654 C CA . ALA A 1 82 ? 21.938 -44.079 -20.995 1.00 39.84 82 ALA A CA 1
ATOM 655 C C . ALA A 1 82 ? 22.843 -44.313 -22.206 1.00 39.84 82 ALA A C 1
ATOM 657 O O . ALA A 1 82 ? 23.284 -43.297 -22.793 1.00 39.84 82 ALA A O 1
#

pLDDT: mean 82.1, std 19.45, range [39.03, 98.0]

Sequence (82 aa):
MDGEALMLGTRHPFTHALYERDGEGNILVTETDGRWGRFRKNGQWIEGEVREADPHLCGWVGGPVIGNHRLVDQQQTRRQDA